Protein AF-A0A952FAH3-F1 (afdb_monomer)

Sequence (81 aa):
MTKSPTTRRPGRTSGPAVLRVALLFHASKVYDREILIGIGDYVKQTRVAWDLFLEEDFRFRLDGIHEWEGDGIIADYDDPA

Foldseek 3Di:
DDPDDPCPPPDPDPDQDEFEEEEAFACVDPVSVVVVVVVVVVCVVDPHHYHYHYDNPCPPCPVVVVVDPGPYYDHDPVPPD

Solvent-accessible surface area (backbone atoms only — not comparable to full-atom values): 5320 Å² total; per-residue (Å²): 139,78,84,78,79,78,82,72,80,83,80,82,71,94,61,88,70,66,42,35,34,41,36,44,47,49,72,86,43,70,68,43,41,54,51,52,47,52,52,52,53,49,50,73,73,46,97,60,49,71,48,79,43,76,48,76,70,57,90,79,36,67,76,57,54,77,71,53,86,58,75,47,79,47,66,68,76,88,66,93,116

Radius of gyration: 16.2 Å; Cα contacts (8 Å, |Δi|>4): 74; chains: 1; bounding box: 50×33×36 Å

Structure (mmCIF, N/CA/C/O backbone):
data_AF-A0A952FAH3-F1
#
_entry.id   AF-A0A952FAH3-F1
#
loop_
_atom_site.group_PDB
_atom_site.id
_atom_site.type_symbol
_atom_site.label_atom_id
_atom_site.label_alt_id
_atom_site.label_comp_id
_atom_site.label_asym_id
_atom_site.label_entity_id
_atom_site.label_seq_id
_atom_site.pdbx_PDB_ins_code
_atom_site.Cartn_x
_atom_site.Cartn_y
_atom_site.Cartn_z
_atom_site.occupancy
_atom_site.B_iso_or_equiv
_atom_site.auth_seq_id
_atom_site.auth_comp_id
_atom_site.auth_asym_id
_atom_site.auth_atom_id
_atom_site.pdbx_PDB_model_num
ATOM 1 N N . MET A 1 1 ? -39.230 -23.068 -6.408 1.00 40.34 1 MET A N 1
ATOM 2 C CA . MET A 1 1 ? -37.815 -23.503 -6.401 1.00 40.34 1 MET A CA 1
ATOM 3 C C . MET A 1 1 ? -37.019 -22.433 -7.119 1.00 40.34 1 MET A C 1
ATOM 5 O O . MET A 1 1 ? -37.408 -22.096 -8.219 1.00 40.34 1 MET A O 1
ATOM 9 N N . THR A 1 2 ? -36.004 -21.763 -6.595 1.00 44.47 2 THR A N 1
ATOM 10 C CA . THR A 1 2 ? -35.320 -21.724 -5.296 1.00 44.47 2 THR A CA 1
ATOM 11 C C . THR A 1 2 ? -34.581 -20.388 -5.364 1.00 44.47 2 THR A C 1
ATOM 13 O O . THR A 1 2 ? -33.814 -20.172 -6.297 1.00 44.47 2 THR A O 1
ATOM 16 N N . LYS A 1 3 ? -34.869 -19.454 -4.452 1.00 45.16 3 LYS A N 1
ATOM 17 C CA . LYS A 1 3 ? -34.108 -18.204 -4.362 1.00 45.16 3 LYS A CA 1
ATOM 18 C C . LYS A 1 3 ? -32.695 -18.578 -3.914 1.00 45.16 3 LYS A C 1
ATOM 20 O O . LYS A 1 3 ? -32.551 -19.154 -2.838 1.00 45.16 3 LYS A O 1
ATOM 25 N N . SER A 1 4 ? -31.691 -18.306 -4.743 1.00 46.91 4 SER A N 1
ATOM 26 C CA . SER A 1 4 ? -30.285 -18.462 -4.370 1.00 46.91 4 SER A CA 1
ATOM 27 C C . SER A 1 4 ? -30.016 -17.632 -3.112 1.00 46.91 4 SER A C 1
ATOM 29 O O . SER A 1 4 ? -30.375 -16.451 -3.090 1.00 46.91 4 SER A O 1
ATOM 31 N N . PRO A 1 5 ? -29.438 -18.207 -2.048 1.00 49.56 5 PRO A N 1
ATOM 32 C CA . PRO A 1 5 ? -29.112 -17.434 -0.870 1.00 49.56 5 PRO A CA 1
ATOM 33 C C . PRO A 1 5 ? -27.904 -16.564 -1.210 1.00 49.56 5 PRO A C 1
ATOM 35 O O . PRO A 1 5 ? -26.810 -17.059 -1.458 1.00 49.56 5 PRO A O 1
ATOM 38 N N . THR A 1 6 ? -28.105 -15.248 -1.235 1.00 55.69 6 THR A N 1
ATOM 39 C CA . THR A 1 6 ? -27.010 -14.290 -1.106 1.00 55.69 6 THR A CA 1
ATOM 40 C C . THR A 1 6 ? -26.312 -14.596 0.215 1.00 55.69 6 THR A C 1
ATOM 42 O O . THR A 1 6 ? -26.871 -14.341 1.284 1.00 55.69 6 THR A O 1
ATOM 45 N N . THR A 1 7 ? -25.118 -15.185 0.152 1.00 54.16 7 THR A N 1
ATOM 46 C CA . THR A 1 7 ? -24.251 -15.417 1.310 1.00 54.16 7 THR A CA 1
ATOM 47 C C . THR A 1 7 ? -23.835 -14.067 1.886 1.00 54.16 7 THR A C 1
ATOM 49 O O . THR A 1 7 ? -22.795 -13.506 1.557 1.00 54.16 7 THR A O 1
ATOM 52 N N . ARG A 1 8 ? -24.679 -13.503 2.751 1.00 48.12 8 ARG A N 1
ATOM 53 C CA . ARG A 1 8 ? -24.288 -12.426 3.654 1.00 48.12 8 ARG A CA 1
ATOM 54 C C . ARG A 1 8 ? -23.367 -13.063 4.691 1.00 48.12 8 ARG A C 1
ATOM 56 O O . ARG A 1 8 ? -23.851 -13.817 5.534 1.00 48.12 8 ARG A O 1
ATOM 63 N N . ARG A 1 9 ? -22.059 -12.800 4.583 1.00 58.69 9 ARG A N 1
ATOM 64 C CA . ARG A 1 9 ? -21.021 -13.290 5.508 1.00 58.69 9 ARG A CA 1
ATOM 65 C C . ARG A 1 9 ? -21.490 -13.123 6.967 1.00 58.69 9 ARG A C 1
ATOM 67 O O . ARG A 1 9 ? -21.730 -11.987 7.389 1.00 58.69 9 ARG A O 1
ATOM 74 N N . PRO A 1 10 ? -21.668 -14.213 7.733 1.00 52.28 10 PRO A N 1
ATOM 75 C CA . PRO A 1 10 ? -22.004 -14.123 9.142 1.00 52.28 10 PRO A CA 1
ATOM 76 C C . PRO A 1 10 ? -20.718 -13.862 9.934 1.00 52.28 10 PRO A C 1
ATOM 78 O O . PRO A 1 10 ? -19.737 -14.578 9.776 1.00 52.28 10 PRO A O 1
ATOM 81 N N . GLY A 1 11 ? -20.734 -12.846 10.798 1.00 53.81 11 GLY A N 1
ATOM 82 C CA . GLY A 1 11 ? -19.691 -12.654 11.809 1.00 53.81 11 GLY A CA 1
ATOM 83 C C . GLY A 1 11 ? -18.653 -11.579 11.495 1.00 53.81 11 GLY A C 1
ATOM 84 O O . GLY A 1 11 ? -17.472 -11.871 11.374 1.00 53.81 11 GLY A O 1
ATOM 85 N N . ARG A 1 12 ? -19.060 -10.307 11.483 1.00 59.44 12 ARG A N 1
ATOM 86 C CA . ARG A 1 12 ? -18.171 -9.249 11.987 1.00 59.44 12 ARG A CA 1
ATOM 87 C C . ARG A 1 12 ? -18.640 -8.892 13.387 1.00 59.44 12 ARG A C 1
ATOM 89 O O . ARG A 1 12 ? -19.526 -8.063 13.573 1.00 59.44 12 ARG A O 1
ATOM 96 N N . THR A 1 13 ? -18.105 -9.626 14.356 1.00 52.00 13 THR A N 1
ATOM 97 C CA . THR A 1 13 ? -18.234 -9.338 15.783 1.00 52.00 13 THR A CA 1
ATOM 98 C C . THR A 1 13 ? -17.732 -7.917 16.033 1.00 52.00 13 THR A C 1
ATOM 100 O O . THR A 1 13 ? -16.732 -7.493 15.457 1.00 52.00 13 THR A O 1
ATOM 103 N N . SER A 1 14 ? -18.461 -7.167 16.851 1.00 53.84 14 SER A N 1
ATOM 104 C CA . SER A 1 14 ? -18.303 -5.737 17.127 1.00 53.84 14 SER A CA 1
ATOM 105 C C . SER A 1 14 ? -17.025 -5.397 17.915 1.00 53.84 14 SER A C 1
ATOM 107 O O . SER A 1 14 ? -17.097 -4.990 19.073 1.00 53.84 14 SER A O 1
ATOM 109 N N . GLY A 1 15 ? -15.859 -5.583 17.299 1.00 58.44 15 GLY A N 1
ATOM 110 C CA . GLY A 1 15 ? -14.600 -4.919 17.653 1.00 58.44 15 GLY A CA 1
ATOM 111 C C . GLY A 1 15 ? -14.279 -3.802 16.648 1.00 58.44 15 GLY A C 1
ATOM 112 O O . GLY A 1 15 ? -14.971 -3.697 15.628 1.00 58.4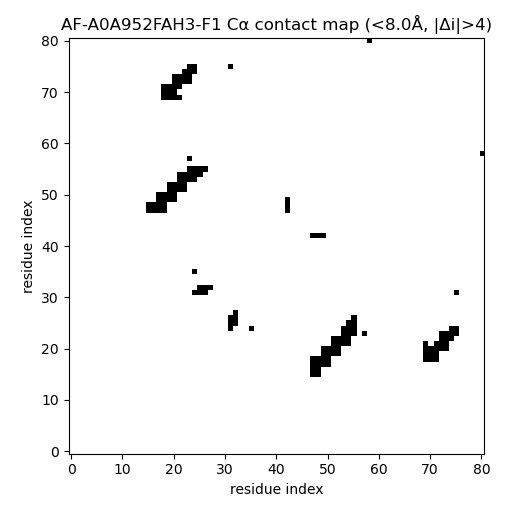4 15 GLY A O 1
ATOM 113 N N . PRO A 1 16 ? -13.263 -2.949 16.894 1.00 60.81 16 PRO A N 1
ATOM 114 C CA . PRO A 1 16 ? -12.792 -2.025 15.869 1.00 60.81 16 PRO A CA 1
ATOM 115 C C . PRO A 1 16 ? -12.395 -2.843 14.640 1.00 60.81 16 PRO A C 1
ATOM 117 O O . PRO A 1 16 ? -11.586 -3.765 14.722 1.00 60.81 16 PRO A O 1
ATOM 120 N N . ALA A 1 17 ? -13.038 -2.555 13.517 1.00 79.12 17 ALA A N 1
ATOM 121 C CA . ALA A 1 17 ? -12.805 -3.288 12.292 1.00 79.12 17 ALA A CA 1
ATOM 122 C C . ALA A 1 17 ? -11.387 -3.024 11.784 1.00 79.12 17 ALA A C 1
ATOM 124 O O . ALA A 1 17 ? -11.075 -1.895 11.408 1.00 79.12 17 ALA A O 1
ATOM 125 N N . VAL A 1 18 ? -10.559 -4.065 11.764 1.00 89.25 18 VAL A N 1
ATOM 126 C CA . VAL A 1 18 ? -9.284 -4.048 11.047 1.00 89.25 18 VAL A CA 1
ATOM 127 C C . VAL A 1 18 ? -9.577 -4.261 9.565 1.00 89.25 18 VAL A C 1
ATOM 129 O O . VAL A 1 18 ? -10.347 -5.160 9.222 1.00 89.25 18 VAL A O 1
ATOM 132 N N . LEU A 1 19 ? -9.013 -3.413 8.708 1.00 91.94 19 LEU A N 1
ATOM 133 C CA . LEU A 1 19 ? -9.107 -3.532 7.256 1.00 91.94 19 LEU A CA 1
ATOM 134 C C . LEU A 1 19 ? -7.869 -4.251 6.726 1.00 91.94 19 LEU A C 1
ATOM 136 O O . LEU A 1 19 ? -6.752 -3.768 6.895 1.00 91.94 19 LEU A O 1
ATOM 140 N N . ARG A 1 20 ? -8.061 -5.395 6.078 1.00 91.00 20 ARG A N 1
ATOM 141 C CA . ARG A 1 20 ? -6.987 -6.170 5.453 1.00 91.00 20 ARG A CA 1
ATOM 142 C C . ARG A 1 20 ? -6.833 -5.716 4.009 1.00 91.00 20 ARG A C 1
ATOM 144 O O . ARG A 1 20 ? -7.722 -5.972 3.201 1.00 91.00 20 ARG A O 1
ATOM 151 N N . VAL A 1 21 ? -5.733 -5.047 3.683 1.00 91.38 21 VAL A N 1
ATOM 152 C CA . VAL A 1 21 ? -5.522 -4.441 2.360 1.00 91.38 21 VAL A CA 1
ATOM 153 C C . VAL A 1 21 ? -4.267 -5.003 1.705 1.00 91.38 21 VAL A C 1
ATOM 155 O O . VAL A 1 21 ? -3.193 -4.985 2.303 1.00 91.38 21 VAL A O 1
ATOM 158 N N . ALA A 1 22 ? -4.405 -5.500 0.476 1.00 89.56 22 ALA A N 1
ATOM 159 C CA . ALA A 1 22 ? -3.284 -5.966 -0.333 1.00 89.56 22 ALA A CA 1
ATOM 160 C C . ALA A 1 22 ? -2.718 -4.813 -1.165 1.00 89.56 22 ALA A C 1
ATOM 162 O O . ALA A 1 22 ? -3.466 -4.054 -1.783 1.00 89.56 22 ALA A O 1
ATOM 163 N N . LEU A 1 23 ? -1.396 -4.706 -1.175 1.00 89.62 23 LEU A N 1
ATOM 164 C CA . LEU A 1 23 ? -0.612 -3.732 -1.915 1.00 89.62 23 LEU A CA 1
ATOM 165 C C . LEU A 1 23 ? 0.155 -4.484 -3.006 1.00 89.62 23 LEU A C 1
ATOM 167 O O . LEU A 1 23 ? 1.043 -5.281 -2.703 1.00 89.62 23 LEU A O 1
ATOM 171 N N . LEU A 1 24 ? -0.204 -4.244 -4.266 1.00 86.50 24 LEU A N 1
ATOM 172 C CA . LEU A 1 24 ? 0.457 -4.831 -5.432 1.00 86.50 24 LEU A CA 1
ATOM 173 C C . LEU A 1 24 ? 1.392 -3.774 -6.030 1.00 86.50 24 LEU A C 1
ATOM 175 O O . LEU A 1 24 ? 1.024 -3.056 -6.958 1.00 86.50 24 LEU A O 1
ATOM 179 N N . PHE A 1 25 ? 2.571 -3.635 -5.429 1.00 85.50 25 PHE A N 1
ATOM 180 C CA . PHE A 1 25 ? 3.580 -2.649 -5.810 1.00 85.50 25 PHE A CA 1
ATOM 181 C C . PHE A 1 25 ? 4.961 -3.290 -5.821 1.00 85.50 25 PHE A C 1
ATOM 183 O O . PHE A 1 25 ? 5.281 -4.142 -4.993 1.00 85.50 25 PHE A O 1
ATOM 190 N N . HIS A 1 26 ? 5.810 -2.841 -6.732 1.00 84.44 26 HIS A N 1
ATOM 191 C CA . HIS A 1 26 ? 7.167 -3.326 -6.873 1.00 84.44 26 HIS A CA 1
ATOM 192 C C . HIS A 1 26 ? 8.128 -2.420 -6.100 1.00 84.44 26 HIS A C 1
ATOM 194 O O . HIS A 1 26 ? 8.601 -1.406 -6.611 1.00 84.44 26 HIS A O 1
ATOM 200 N N . ALA A 1 27 ? 8.485 -2.804 -4.871 1.00 82.94 27 ALA A N 1
ATOM 201 C CA . ALA A 1 27 ? 9.311 -1.975 -3.985 1.00 82.94 27 ALA A CA 1
ATOM 202 C C . ALA A 1 27 ? 10.720 -1.647 -4.530 1.00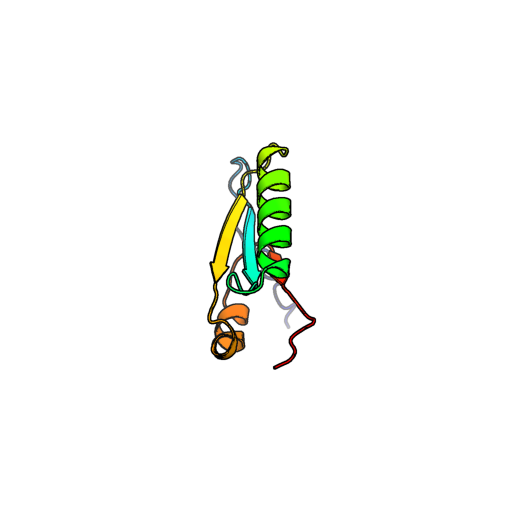 82.94 27 ALA A C 1
ATOM 204 O O . ALA A 1 27 ? 11.409 -0.773 -3.996 1.00 82.94 27 ALA A O 1
ATOM 205 N N . SER A 1 28 ? 11.171 -2.294 -5.609 1.00 84.75 28 SER A N 1
ATOM 206 C CA . SER A 1 28 ? 12.416 -1.925 -6.292 1.00 84.75 28 SER A CA 1
ATOM 207 C C . SER A 1 28 ? 12.278 -0.657 -7.157 1.00 84.75 28 SER A C 1
ATOM 209 O O . SER A 1 28 ? 13.261 0.081 -7.307 1.00 84.75 28 SER A O 1
ATOM 211 N N . LYS A 1 29 ? 11.073 -0.319 -7.640 1.00 86.62 29 LYS A N 1
ATOM 212 C CA . LYS A 1 29 ? 10.790 0.936 -8.353 1.00 86.62 29 LYS A CA 1
ATOM 213 C C . LYS A 1 29 ? 10.745 2.097 -7.351 1.00 86.62 29 LYS A C 1
ATOM 215 O O . LYS A 1 29 ? 10.098 2.020 -6.311 1.00 86.62 29 LYS A O 1
ATOM 220 N N . VAL A 1 30 ? 11.456 3.191 -7.648 1.00 91.69 30 VAL A N 1
ATOM 221 C CA . VAL A 1 30 ? 11.479 4.393 -6.783 1.00 91.69 30 VAL A CA 1
ATOM 222 C C . VAL A 1 30 ? 10.072 4.966 -6.612 1.00 91.69 30 VAL A C 1
ATOM 224 O O . VAL A 1 30 ? 9.685 5.285 -5.494 1.00 91.69 30 VAL A O 1
ATOM 227 N N . TYR A 1 31 ? 9.316 5.032 -7.707 1.00 90.25 31 TYR A N 1
ATOM 228 C CA . TYR A 1 31 ? 7.951 5.551 -7.740 1.00 90.25 31 TYR A CA 1
ATOM 229 C C . TYR A 1 31 ? 7.011 4.780 -6.801 1.00 90.25 31 TYR A C 1
ATOM 231 O O . TYR A 1 31 ? 6.383 5.365 -5.923 1.00 90.25 31 TYR A O 1
ATOM 239 N N . ASP A 1 32 ? 7.001 3.453 -6.901 1.00 89.81 32 ASP A N 1
ATOM 240 C CA . ASP A 1 32 ? 6.203 2.574 -6.047 1.00 89.81 32 ASP A CA 1
ATOM 241 C C . ASP A 1 32 ? 6.527 2.768 -4.563 1.00 89.81 32 ASP A C 1
ATOM 243 O O . ASP A 1 32 ? 5.624 2.809 -3.731 1.00 89.81 32 ASP A O 1
ATOM 247 N N . ARG A 1 33 ? 7.807 2.958 -4.209 1.00 91.75 33 ARG A N 1
ATOM 248 C CA . ARG A 1 33 ? 8.188 3.248 -2.818 1.00 91.75 33 ARG A CA 1
ATOM 249 C C . ARG A 1 33 ? 7.597 4.558 -2.310 1.00 91.75 33 ARG A C 1
ATOM 251 O O . ARG A 1 33 ? 7.201 4.611 -1.150 1.00 91.75 33 ARG A O 1
ATOM 258 N N . GLU A 1 34 ? 7.521 5.595 -3.140 1.00 95.25 34 GLU A N 1
ATOM 259 C CA . GLU A 1 34 ? 6.882 6.859 -2.752 1.00 95.25 34 GLU A CA 1
ATOM 260 C C . GLU A 1 34 ? 5.380 6.673 -2.503 1.00 95.25 34 GLU A C 1
ATOM 262 O O . GLU A 1 34 ? 4.854 7.194 -1.516 1.00 95.25 34 GLU A O 1
ATOM 267 N N . ILE A 1 35 ? 4.705 5.853 -3.316 1.00 92.81 35 ILE A N 1
ATOM 268 C CA . ILE A 1 35 ? 3.303 5.482 -3.080 1.00 92.81 35 ILE A CA 1
ATOM 269 C C . ILE A 1 35 ? 3.155 4.716 -1.758 1.00 92.81 35 ILE A C 1
ATOM 271 O O . ILE A 1 35 ? 2.299 5.061 -0.941 1.00 92.81 35 ILE A O 1
ATOM 275 N N . LEU A 1 36 ? 4.006 3.716 -1.506 1.00 92.38 36 LEU A N 1
ATOM 276 C CA . LEU A 1 36 ? 3.988 2.937 -0.262 1.00 92.38 36 LEU A CA 1
ATOM 277 C C . LEU A 1 36 ? 4.204 3.821 0.977 1.00 92.38 36 LEU A C 1
ATOM 279 O O . LEU A 1 36 ? 3.533 3.629 1.993 1.00 92.38 36 LEU A O 1
ATOM 283 N N . ILE A 1 37 ? 5.090 4.819 0.891 1.00 95.31 37 ILE A N 1
ATOM 284 C CA . ILE A 1 37 ? 5.290 5.818 1.952 1.00 95.31 37 ILE A CA 1
ATOM 285 C C . ILE A 1 37 ? 4.002 6.613 2.185 1.00 95.31 37 ILE A C 1
ATOM 287 O O . ILE A 1 37 ? 3.555 6.718 3.327 1.00 95.31 37 ILE A O 1
ATOM 291 N N . GLY A 1 38 ? 3.367 7.108 1.119 1.00 95.62 38 GLY A N 1
ATOM 292 C CA . GLY A 1 38 ? 2.106 7.847 1.212 1.00 95.62 38 GLY A CA 1
ATOM 293 C C . GLY A 1 38 ? 0.979 7.035 1.861 1.00 95.62 38 GLY A C 1
ATOM 294 O O . GLY A 1 38 ? 0.253 7.551 2.712 1.00 95.62 38 GLY A O 1
ATOM 295 N N . ILE A 1 39 ? 0.868 5.744 1.530 1.00 94.31 39 ILE A N 1
ATOM 296 C CA . ILE A 1 39 ? -0.083 4.820 2.169 1.00 94.31 39 ILE A CA 1
ATOM 297 C C . ILE A 1 39 ? 0.235 4.673 3.661 1.00 94.31 39 ILE A C 1
ATOM 299 O O . ILE A 1 39 ? -0.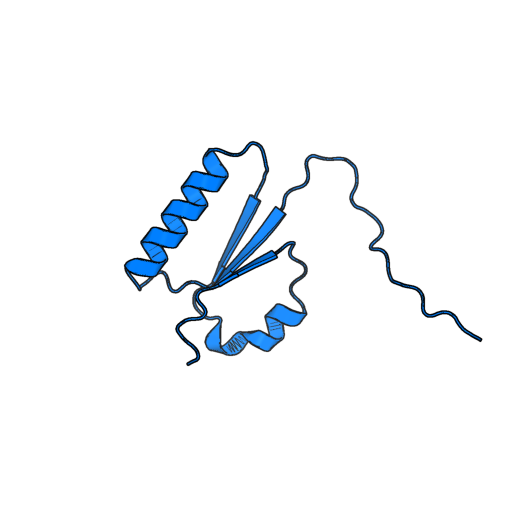661 4.787 4.500 1.00 94.31 39 ILE A O 1
ATOM 303 N N . GLY A 1 40 ? 1.506 4.464 4.012 1.00 93.19 40 GLY A N 1
ATOM 304 C CA . GLY A 1 40 ? 1.938 4.377 5.406 1.00 93.19 40 GLY A CA 1
ATOM 305 C C . GLY A 1 40 ? 1.612 5.642 6.204 1.00 93.19 40 GLY A C 1
ATOM 306 O O . GLY A 1 40 ? 1.158 5.560 7.346 1.00 93.19 40 GLY A O 1
ATOM 307 N N . ASP A 1 41 ? 1.789 6.815 5.603 1.00 95.50 41 ASP A N 1
ATOM 308 C CA . ASP A 1 41 ? 1.473 8.093 6.237 1.00 95.50 41 ASP A CA 1
ATOM 309 C C . ASP A 1 41 ? -0.030 8.326 6.381 1.00 95.50 41 ASP A C 1
ATOM 311 O O . ASP A 1 41 ? -0.460 8.856 7.409 1.00 95.50 41 ASP A O 1
ATOM 315 N N . TYR A 1 42 ? -0.840 7.876 5.420 1.00 94.06 42 TYR A N 1
ATOM 316 C CA . TYR A 1 42 ? -2.295 7.865 5.554 1.00 94.06 42 TYR A CA 1
ATOM 317 C C . TYR A 1 42 ? -2.732 6.999 6.741 1.00 94.06 42 TYR A C 1
ATOM 319 O O . TYR A 1 42 ? -3.458 7.475 7.616 1.00 94.06 42 TYR A O 1
ATOM 327 N N . VAL A 1 43 ? -2.235 5.760 6.830 1.00 91.94 43 VAL A N 1
ATOM 328 C CA . VAL A 1 43 ? -2.591 4.832 7.916 1.00 91.94 43 VAL A CA 1
ATOM 329 C C . VAL A 1 43 ? -2.262 5.431 9.284 1.00 91.94 43 VAL A C 1
ATOM 331 O O . VAL A 1 43 ? -3.123 5.420 10.161 1.00 91.94 43 VAL A O 1
ATOM 334 N N . LYS A 1 44 ? -1.081 6.046 9.447 1.00 89.00 44 LYS A N 1
ATOM 335 C CA . LYS A 1 44 ? -0.673 6.718 10.699 1.00 89.00 44 LYS A CA 1
ATOM 336 C C . LYS A 1 44 ? -1.587 7.878 11.105 1.00 89.00 44 LYS A C 1
ATOM 338 O O . LYS A 1 44 ? -1.708 8.167 12.293 1.00 89.00 44 LYS A O 1
ATOM 343 N N . GLN A 1 45 ? -2.179 8.577 10.139 1.00 91.44 45 GLN A N 1
ATOM 344 C CA . GLN A 1 45 ? -3.053 9.727 10.392 1.00 91.44 45 GLN A CA 1
ATOM 345 C C . GLN A 1 45 ? -4.497 9.313 10.694 1.00 91.44 45 GLN A C 1
ATOM 347 O O . GLN A 1 45 ? -5.254 10.087 11.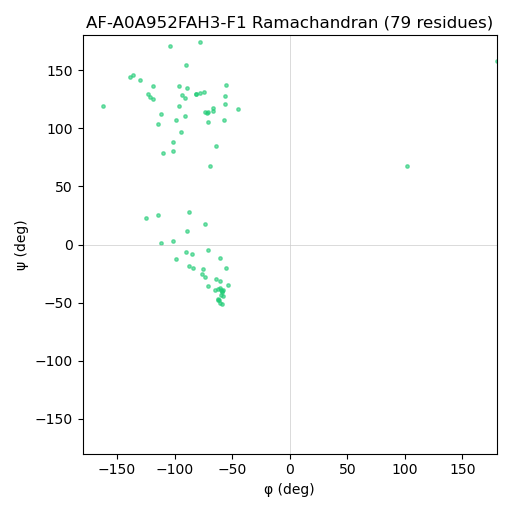287 1.00 91.44 45 GLN A O 1
ATOM 352 N N . THR A 1 46 ? -4.898 8.102 10.305 1.00 85.19 46 THR A N 1
ATOM 353 C CA . THR A 1 46 ? -6.254 7.605 10.547 1.00 85.19 46 THR A CA 1
ATOM 354 C C . THR A 1 46 ? -6.365 6.876 11.887 1.00 85.19 46 THR A C 1
ATOM 356 O O . THR A 1 46 ? -5.406 6.316 12.404 1.00 85.19 46 THR A O 1
ATOM 359 N N . ARG A 1 47 ? -7.573 6.844 12.461 1.00 84.56 47 ARG A N 1
ATOM 360 C CA . ARG A 1 47 ? -7.884 6.024 13.651 1.00 84.56 47 ARG A CA 1
ATOM 361 C C . ARG A 1 47 ? -8.356 4.608 13.295 1.00 84.56 47 ARG A C 1
ATOM 363 O O . ARG A 1 47 ? -8.921 3.923 14.145 1.00 84.56 47 ARG A O 1
ATOM 370 N N . VAL A 1 48 ? -8.201 4.201 12.037 1.00 87.00 48 VAL A N 1
ATOM 371 C CA . VAL A 1 48 ? -8.637 2.895 11.535 1.00 87.00 48 VAL A CA 1
ATOM 372 C C . VAL A 1 48 ? -7.441 1.951 11.570 1.00 87.00 48 VAL A C 1
ATOM 374 O O . VAL A 1 48 ? -6.341 2.338 11.191 1.00 87.00 48 VAL A O 1
ATOM 377 N N . ALA A 1 49 ? -7.649 0.718 12.024 1.00 89.88 49 ALA A N 1
ATOM 378 C CA . ALA A 1 49 ? -6.608 -0.301 12.001 1.00 89.88 49 ALA A CA 1
ATOM 379 C C . ALA A 1 49 ? -6.525 -0.924 10.602 1.00 89.88 49 ALA A C 1
ATOM 381 O O . ALA A 1 49 ? -7.548 -1.326 10.047 1.00 89.88 49 ALA A O 1
ATOM 382 N N . TRP A 1 50 ? -5.320 -0.984 10.039 1.00 92.75 50 TRP A N 1
ATOM 383 C CA . TRP A 1 50 ? -5.056 -1.580 8.731 1.00 92.75 50 TRP A CA 1
ATOM 384 C C . TRP A 1 50 ? -4.003 -2.673 8.877 1.00 92.75 50 TRP A C 1
ATOM 386 O O . TRP A 1 50 ? -2.926 -2.415 9.414 1.00 92.75 50 TRP A O 1
ATOM 396 N N . ASP A 1 51 ? -4.304 -3.851 8.344 1.00 90.94 51 ASP A N 1
ATOM 397 C CA . ASP A 1 51 ? -3.329 -4.911 8.107 1.00 90.94 51 ASP A CA 1
ATOM 398 C C . ASP A 1 51 ? -2.928 -4.844 6.632 1.00 90.94 51 ASP A C 1
ATOM 400 O O . ASP A 1 51 ? -3.722 -5.171 5.744 1.00 90.94 51 ASP A O 1
ATOM 404 N N . LEU A 1 52 ? -1.709 -4.372 6.370 1.00 89.94 52 LEU A N 1
ATOM 405 C CA . LEU A 1 52 ? -1.177 -4.203 5.020 1.00 89.94 52 LEU A CA 1
ATOM 406 C C . LEU A 1 52 ? -0.381 -5.442 4.599 1.00 89.94 52 LEU A C 1
ATOM 408 O O . LEU A 1 52 ? 0.535 -5.863 5.304 1.00 89.94 52 LEU A O 1
ATOM 412 N N . PHE A 1 53 ? -0.696 -5.981 3.424 1.00 86.69 53 PHE A N 1
ATOM 413 C CA . PHE A 1 53 ? 0.014 -7.098 2.805 1.00 86.69 53 PHE A CA 1
ATOM 414 C C . PHE A 1 53 ? 0.676 -6.590 1.528 1.00 86.69 53 PHE A C 1
ATOM 416 O O . PHE A 1 53 ? -0.009 -6.361 0.538 1.00 86.69 53 PHE A O 1
ATOM 423 N N . LEU A 1 54 ? 1.987 -6.371 1.556 1.00 83.88 54 LEU A N 1
ATOM 424 C CA . LEU A 1 54 ? 2.761 -6.075 0.353 1.00 83.88 54 LEU A CA 1
ATOM 425 C C . LEU A 1 54 ? 3.261 -7.391 -0.213 1.00 83.88 54 LEU A C 1
ATOM 427 O O . LEU A 1 54 ? 3.930 -8.124 0.516 1.00 83.88 54 LEU A O 1
ATOM 431 N N . GLU A 1 55 ? 3.001 -7.669 -1.487 1.00 71.44 55 GLU A N 1
ATOM 432 C CA . GLU A 1 55 ? 3.786 -8.711 -2.139 1.00 71.44 55 GLU A CA 1
ATOM 433 C C . GLU A 1 55 ? 4.372 -8.297 -3.474 1.00 71.44 55 GLU A C 1
ATOM 435 O O . GLU A 1 55 ? 3.778 -7.575 -4.270 1.00 71.44 55 GLU A O 1
ATOM 440 N N . GLU A 1 56 ? 5.596 -8.768 -3.669 1.00 64.44 56 GLU A N 1
ATOM 441 C CA . GLU A 1 56 ? 6.501 -8.312 -4.716 1.00 64.44 56 GLU A CA 1
ATOM 442 C C . GLU A 1 56 ? 6.484 -9.264 -5.933 1.00 64.44 56 GLU A C 1
ATOM 444 O O . GLU A 1 56 ? 6.918 -8.877 -7.014 1.00 64.44 56 GLU A O 1
ATOM 449 N N . ASP A 1 57 ? 5.892 -10.463 -5.794 1.00 58.97 57 ASP A N 1
ATOM 450 C CA . ASP A 1 57 ? 5.947 -11.572 -6.768 1.00 58.97 57 ASP A CA 1
ATOM 451 C C . ASP A 1 57 ? 4.585 -11.923 -7.424 1.00 58.97 57 ASP A C 1
ATOM 453 O O . ASP A 1 57 ? 4.354 -13.048 -7.880 1.00 58.97 57 ASP A O 1
ATOM 457 N N . PHE A 1 58 ? 3.632 -10.986 -7.505 1.00 55.72 58 PHE A N 1
ATOM 458 C CA . PHE A 1 58 ? 2.264 -11.290 -7.972 1.00 55.72 58 PHE A CA 1
ATOM 459 C C . PHE A 1 58 ? 2.101 -11.607 -9.463 1.00 55.72 58 PHE A C 1
ATOM 461 O O . PHE A 1 58 ? 1.015 -12.035 -9.864 1.00 55.72 58 PHE A O 1
ATOM 468 N N . ARG A 1 59 ? 3.158 -11.501 -10.277 1.00 53.34 59 ARG A N 1
ATOM 469 C CA . ARG A 1 59 ? 3.120 -11.874 -11.706 1.00 53.34 59 ARG A CA 1
ATOM 470 C C . ARG A 1 59 ? 2.647 -13.319 -11.949 1.00 53.34 59 ARG A C 1
ATOM 472 O O . ARG A 1 59 ? 2.158 -13.621 -13.029 1.00 53.34 59 ARG A O 1
ATOM 479 N N . PHE A 1 60 ? 2.720 -14.190 -10.935 1.00 46.81 60 PHE A N 1
ATOM 480 C CA . PHE A 1 60 ? 2.262 -15.585 -10.998 1.00 46.81 60 PHE A CA 1
ATOM 481 C C . PHE A 1 60 ? 1.028 -15.914 -10.135 1.00 46.81 60 PHE A C 1
ATOM 483 O O . PHE A 1 60 ? 0.619 -17.072 -10.100 1.00 46.81 60 PHE A O 1
ATOM 490 N N . ARG A 1 61 ? 0.432 -14.951 -9.412 1.00 53.09 61 ARG A N 1
ATOM 491 C CA . ARG A 1 61 ? -0.599 -15.229 -8.384 1.00 53.09 61 ARG A CA 1
ATOM 492 C C . ARG A 1 61 ? -1.929 -14.496 -8.567 1.00 53.09 61 ARG A C 1
ATOM 494 O O . ARG A 1 61 ? -2.685 -14.396 -7.602 1.00 53.09 61 ARG A O 1
ATOM 501 N N . LEU A 1 62 ? -2.274 -14.055 -9.780 1.00 57.50 62 LEU A N 1
ATOM 502 C CA . LEU A 1 62 ? -3.651 -1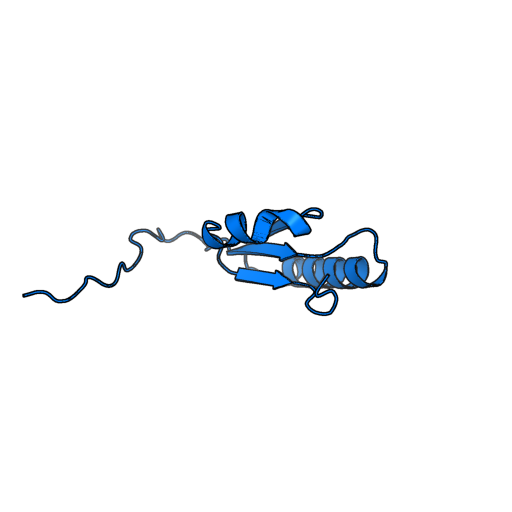3.611 -10.057 1.00 57.50 62 LEU A CA 1
ATOM 503 C C . LEU A 1 62 ? -4.680 -14.688 -9.662 1.00 57.50 62 LEU A C 1
ATOM 505 O O . LEU A 1 62 ? -5.717 -14.356 -9.100 1.00 57.50 62 LEU A O 1
ATOM 509 N N . ASP A 1 63 ? -4.353 -15.973 -9.819 1.00 58.75 63 ASP A N 1
ATOM 510 C CA . ASP A 1 63 ? -5.200 -17.072 -9.334 1.00 58.75 63 ASP A CA 1
ATOM 511 C C . ASP A 1 63 ? -5.408 -17.035 -7.807 1.00 58.75 63 ASP A C 1
ATOM 513 O O . ASP A 1 63 ? -6.509 -17.276 -7.318 1.00 58.75 63 ASP A O 1
ATOM 517 N N . GLY A 1 64 ? -4.380 -16.656 -7.040 1.00 61.56 64 GLY A N 1
ATOM 518 C CA . GLY A 1 64 ? -4.448 -16.555 -5.579 1.00 61.56 64 GLY A CA 1
ATOM 519 C C . GLY A 1 64 ? -5.208 -15.326 -5.074 1.00 61.56 64 GLY A C 1
ATOM 520 O O . GLY A 1 64 ? -5.702 -15.336 -3.947 1.00 61.56 64 GLY A O 1
ATOM 521 N N . ILE A 1 65 ? -5.349 -14.274 -5.893 1.00 69.69 65 ILE A N 1
ATOM 522 C CA . ILE A 1 65 ? -6.102 -13.073 -5.503 1.00 69.69 65 ILE A CA 1
ATOM 523 C C . ILE A 1 65 ? -7.612 -13.316 -5.503 1.00 69.69 65 ILE A C 1
ATOM 525 O O . ILE A 1 65 ? -8.331 -12.696 -4.725 1.00 69.69 65 ILE A O 1
ATOM 529 N N . HIS A 1 66 ? -8.098 -14.246 -6.331 1.00 68.62 66 HIS A N 1
ATOM 530 C CA . HIS A 1 66 ? -9.508 -14.641 -6.340 1.00 68.62 66 HIS A CA 1
ATOM 531 C C . HIS A 1 66 ? -9.939 -15.297 -5.024 1.00 68.62 66 HIS A C 1
ATOM 533 O O . HIS A 1 66 ? -11.095 -15.172 -4.621 1.00 68.62 66 HIS A O 1
ATOM 539 N N . GLU A 1 67 ? -9.009 -15.970 -4.350 1.00 74.06 67 GLU A N 1
ATOM 540 C CA . GLU A 1 67 ? -9.217 -16.595 -3.043 1.00 74.06 67 GLU A CA 1
ATOM 541 C C . GLU A 1 67 ? -8.883 -15.647 -1.881 1.00 74.06 67 GLU A C 1
ATOM 543 O O . GLU A 1 67 ? -9.118 -15.970 -0.714 1.00 74.06 67 GLU A O 1
ATOM 548 N N . TRP A 1 68 ? -8.338 -14.463 -2.175 1.00 80.56 68 TRP A N 1
ATOM 549 C CA . TRP A 1 68 ? -7.929 -13.517 -1.153 1.00 80.56 68 TRP A CA 1
ATOM 550 C C . TRP A 1 68 ? -9.143 -12.872 -0.475 1.00 80.56 68 TRP A C 1
ATOM 552 O O . TRP A 1 68 ? -9.889 -12.088 -1.055 1.00 80.56 68 TRP A O 1
ATOM 562 N N . GLU A 1 69 ? -9.323 -13.183 0.806 1.00 80.62 69 GLU A N 1
ATOM 563 C CA . GLU A 1 69 ? -10.463 -12.735 1.612 1.00 80.62 69 GLU A CA 1
ATOM 564 C C . GLU A 1 69 ? -10.266 -11.368 2.301 1.00 80.62 69 GLU A C 1
ATOM 566 O O . GLU A 1 69 ? -10.811 -11.131 3.388 1.00 80.62 69 GLU A O 1
ATOM 571 N N . GLY A 1 70 ? -9.445 -10.489 1.728 1.00 86.38 70 GLY A N 1
ATOM 572 C CA . GLY A 1 70 ? -9.221 -9.155 2.281 1.00 86.38 70 GLY A CA 1
ATOM 573 C C . GLY A 1 70 ? -10.343 -8.159 1.983 1.00 86.38 70 GLY A C 1
ATOM 574 O O . GLY A 1 70 ? -11.297 -8.449 1.263 1.00 86.38 70 GLY A O 1
ATOM 575 N N . ASP A 1 71 ? -10.234 -6.971 2.572 1.00 89.62 71 ASP A N 1
ATOM 576 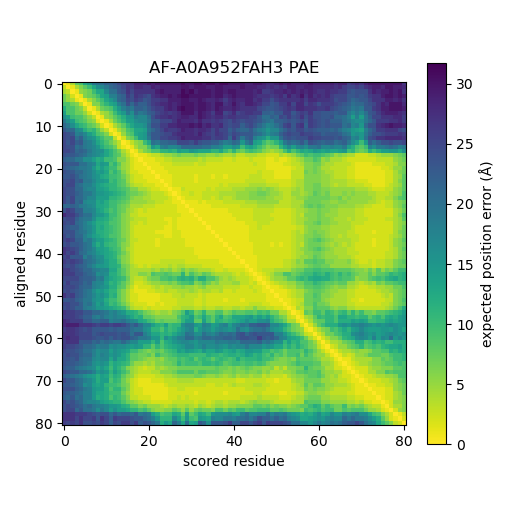C CA . ASP A 1 71 ? -11.227 -5.900 2.463 1.00 89.62 71 ASP A CA 1
ATOM 577 C C . ASP A 1 71 ? -10.995 -4.989 1.239 1.00 89.62 71 ASP A C 1
ATOM 579 O O . ASP A 1 71 ? -11.920 -4.289 0.827 1.00 89.62 71 ASP A O 1
ATOM 583 N N . GLY A 1 72 ? -9.798 -4.985 0.633 1.00 89.25 72 GLY A N 1
ATOM 584 C CA . GLY A 1 72 ? -9.537 -4.194 -0.578 1.00 89.25 72 GLY A CA 1
ATOM 585 C C . GLY A 1 72 ? -8.119 -4.291 -1.148 1.00 89.25 72 GLY A C 1
ATOM 586 O O . GLY A 1 72 ? -7.176 -4.623 -0.446 1.00 89.25 72 GLY A O 1
ATOM 587 N N . ILE A 1 73 ? -7.951 -3.977 -2.431 1.00 88.44 73 ILE A N 1
ATOM 588 C CA . ILE A 1 73 ? -6.662 -4.067 -3.138 1.00 88.44 73 ILE A CA 1
ATOM 589 C C . ILE A 1 73 ? -6.271 -2.673 -3.631 1.00 88.44 73 ILE A C 1
ATOM 591 O O . ILE A 1 73 ? -7.112 -1.959 -4.177 1.00 88.44 73 ILE A O 1
ATOM 595 N N . ILE A 1 74 ? -5.003 -2.300 -3.465 1.00 90.12 74 ILE A N 1
ATOM 596 C CA . ILE A 1 74 ? -4.383 -1.132 -4.102 1.00 90.12 74 ILE A CA 1
ATOM 597 C C . ILE A 1 74 ? -3.240 -1.653 -4.973 1.00 90.12 74 ILE A C 1
ATOM 599 O O . ILE A 1 74 ? -2.380 -2.379 -4.478 1.00 90.12 74 ILE A O 1
ATOM 603 N N . ALA A 1 75 ? -3.236 -1.311 -6.257 1.00 86.69 75 ALA A N 1
ATOM 604 C CA . ALA A 1 75 ? -2.314 -1.886 -7.229 1.00 86.69 75 ALA A CA 1
ATOM 605 C C . ALA A 1 75 ? -1.769 -0.831 -8.194 1.00 86.69 75 ALA A C 1
ATOM 607 O O . ALA A 1 75 ? -2.510 0.065 -8.602 1.00 86.69 75 ALA A O 1
ATOM 608 N N . ASP A 1 76 ? -0.502 -0.986 -8.581 1.00 83.88 76 ASP A N 1
ATOM 609 C CA . ASP A 1 76 ? 0.050 -0.370 -9.789 1.00 83.88 76 ASP A CA 1
ATOM 610 C C . ASP A 1 76 ? 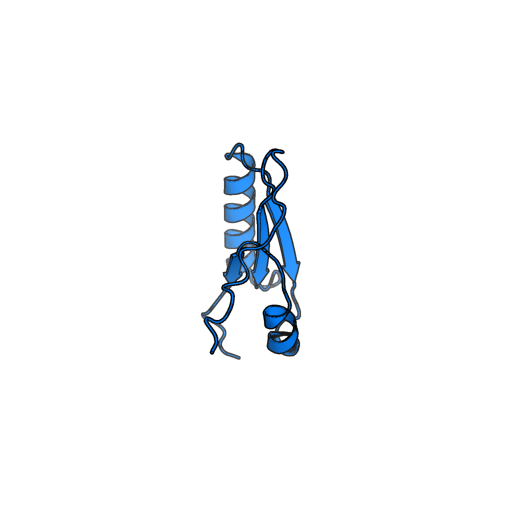-0.547 -1.078 -11.022 1.00 83.88 76 ASP A C 1
ATOM 612 O O . ASP A 1 76 ? -0.329 -2.273 -11.224 1.00 83.88 76 ASP A O 1
ATOM 616 N N . TYR A 1 77 ? -1.351 -0.362 -11.815 1.00 76.12 77 TYR A N 1
ATOM 617 C CA . TYR A 1 77 ? -1.996 -0.884 -13.031 1.00 76.12 77 TYR A CA 1
ATOM 618 C C . TYR A 1 77 ? -1.280 -0.443 -14.321 1.00 76.12 77 TYR A C 1
ATOM 620 O O . TYR A 1 77 ? -1.728 -0.773 -15.418 1.00 76.12 77 TYR A O 1
ATOM 628 N N . ASP A 1 78 ? -0.162 0.280 -14.211 1.00 71.19 78 ASP A N 1
ATOM 629 C CA . ASP A 1 78 ? 0.584 0.774 -15.373 1.00 71.19 78 ASP A CA 1
ATOM 630 C C . ASP A 1 78 ? 1.572 -0.264 -15.933 1.00 71.19 78 ASP A C 1
ATOM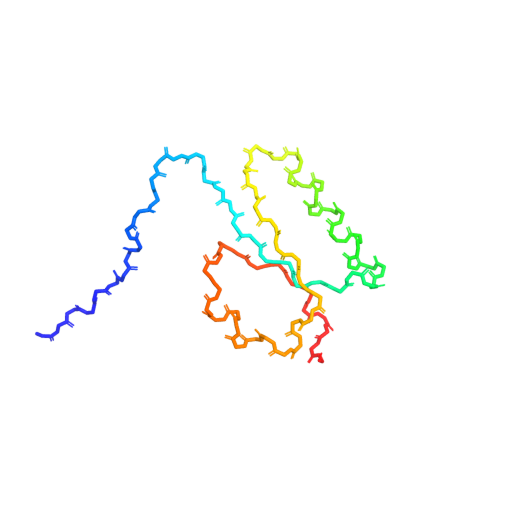 632 O O . ASP A 1 78 ? 2.133 -0.073 -17.015 1.00 71.19 78 ASP A O 1
ATOM 636 N N . ASP A 1 79 ? 1.758 -1.389 -15.235 1.00 58.84 79 ASP A N 1
ATOM 637 C CA .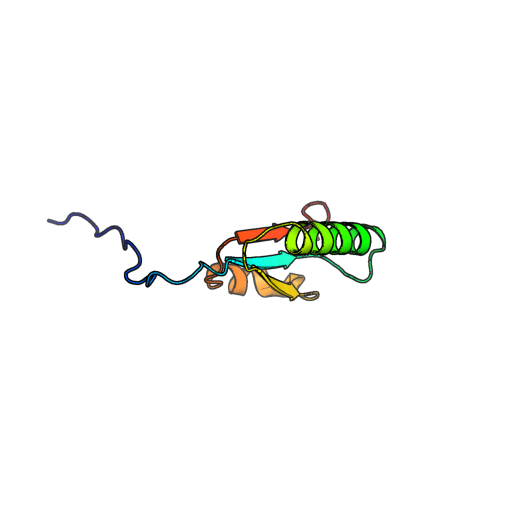 ASP A 1 79 ? 2.604 -2.510 -15.649 1.00 58.84 79 ASP A CA 1
ATOM 638 C C . ASP A 1 79 ? 1.743 -3.741 -16.012 1.00 58.84 79 ASP A C 1
ATOM 640 O O . ASP A 1 79 ? 1.602 -4.662 -15.206 1.00 58.84 79 ASP A O 1
ATOM 644 N N . PRO A 1 80 ? 1.125 -3.784 -17.213 1.00 55.19 80 PRO A N 1
ATOM 645 C CA . PRO A 1 80 ? 0.304 -4.915 -17.658 1.00 55.19 80 PRO A CA 1
ATOM 646 C C . PRO A 1 80 ? 1.123 -6.164 -18.053 1.00 55.19 80 PRO A C 1
ATOM 648 O O . PRO A 1 80 ? 0.604 -7.014 -18.779 1.00 55.19 80 PRO A O 1
ATOM 651 N N . ALA A 1 81 ? 2.394 -6.263 -17.640 1.00 54.72 81 ALA A N 1
ATOM 652 C CA . ALA A 1 81 ? 3.353 -7.277 -18.088 1.00 54.72 81 ALA A CA 1
ATOM 653 C C . ALA A 1 81 ? 3.615 -8.383 -17.061 1.00 54.72 81 ALA A C 1
ATOM 655 O O . ALA A 1 81 ? 3.990 -8.057 -15.907 1.00 54.72 81 ALA A O 1
#

pLDDT: mean 75.64, std 16.95, range [40.34, 95.62]

Nearest PDB structures (foldseek):
  6hnk-assembly1_A  TM=6.427E-01  e=2.630E+00  Clostridioides difficile 630
  4n6d-assembly1_A  TM=5.064E-01  e=1.334E+00  Maridesulfovibrio salexigens DSM 2638
  7vn0-assembly1_D  TM=6.020E-01  e=2.005E+00  Mycothermus thermophilus
  6m5f-assembly1_A  TM=3.593E-01  e=3.450E+00  Pseudomonas aeruginosa PAO1

Mean predicted aligned error: 10.85 Å

Secondary structure (DSSP, 8-state):
-------------SS--EEEEEEE--TTSHHHHHHHHHHHHHHHHSSSEEEEEE-S-GGG-HHHHHT---SEEEE--S---